Protein AF-A0A954SBP4-F1 (afdb_monomer)

Secondary structure (DSSP, 8-state):
--PPPPHHHHHHHHHHHHHHHHHHHHHHHHHTT-HHHHHHHHHHHHHHHHHHHHHIIIIIHHHHHHHH-HHHHHHHHHHHHHHHHHHHHHHT--GGG--HHHHHHHHHHHHHHHHHHHHGGGGHHHHHTS-HHHHHHHHHHHHHHHHT---HHHHHHTT--

Solvent-accessible surface area (backbone atoms only — not comparable to full-atom values): 8470 Å² total; per-residue (Å²): 130,88,77,71,89,47,71,44,57,54,51,51,54,49,51,34,51,51,49,31,48,44,38,51,51,29,44,52,25,50,77,73,68,35,58,68,59,22,27,53,44,29,50,50,42,38,51,65,46,11,19,56,51,44,32,39,66,71,54,47,36,60,53,43,20,75,76,68,34,59,70,56,32,53,49,53,57,48,37,51,51,45,19,45,51,34,34,53,52,48,54,69,54,55,82,89,74,71,44,72,68,56,52,50,54,38,41,56,28,33,46,44,35,28,53,44,34,60,53,51,60,62,50,50,61,69,57,65,74,50,54,70,73,56,38,53,50,54,37,48,49,39,52,48,30,54,73,64,60,40,37,35,67,62,51,58,61,75,66,76,117

Sequence (161 aa):
MSHGVTDLEKEFAHDHRHLTRGFSEIIRALQVNDWAEAQRLAAWLNQKGGPHIDFEERILYPEVAAARGQDYANNLYREHRVAISALEDLISLDPDARTEELKSSLIERLQVGLDHAVSCGTLLSHLTIHDVPTQEKMLEELRQARSNAEPMDRVITKRSL

Foldseek 3Di:
DPDPQDPLLVVLLVLLVLQLVLLVQLLVCLVVPVLVVNLVSLVVNLQPCQLVLLLCLVPVLVLVCVVPNPVVSVVLLVLLVLQNVLSVCSNPPDPVNDDPVNSVSSNVSSVSSNVSSVCCNVSSVVLVVDDPVVNVVSVVSSVVSVVVGDGNVVSSVVVPD

Nearest PDB structures (foldseek):
  3cax-assembly1_A-2  TM=6.331E-01  e=7.407E-02  Pyrococcus furiosus DSM 3638
  6xz3-assembly1_A-2  TM=5.783E-01  e=2.448E+00  Homo sapiens
  6ixg-assembly2_B  TM=2.429E-01  e=4.834E+00  Homo sapiens

pLDDT: mean 90.4, std 11.88, range [37.59, 98.88]

Structure (mmCIF, N/CA/C/O backbone):
data_AF-A0A954SBP4-F1
#
_entry.id   AF-A0A954SBP4-F1
#
loop_
_atom_site.group_PDB
_atom_site.id
_atom_site.type_symbol
_atom_site.label_atom_id
_atom_site.label_alt_id
_atom_site.label_comp_id
_atom_site.label_asym_id
_atom_site.label_entity_id
_atom_site.label_seq_id
_atom_site.pdbx_PDB_ins_code
_atom_site.Cartn_x
_atom_site.Cartn_y
_atom_site.Cartn_z
_atom_site.occupancy
_atom_site.B_iso_or_equiv
_atom_site.auth_seq_id
_atom_site.auth_comp_id
_atom_site.auth_asym_id
_atom_site.auth_atom_id
_atom_site.pdbx_PDB_model_num
ATOM 1 N N . MET A 1 1 ? -5.661 4.385 33.976 1.00 37.59 1 MET A N 1
ATOM 2 C CA . MET A 1 1 ? -5.231 2.974 33.897 1.00 37.59 1 MET A CA 1
ATOM 3 C C . MET A 1 1 ? -4.502 2.800 32.579 1.00 37.59 1 MET A C 1
ATOM 5 O O . MET A 1 1 ? -5.076 3.150 31.556 1.00 37.59 1 MET A O 1
ATOM 9 N N . SER A 1 2 ? -3.239 2.370 32.610 1.00 39.97 2 SER A N 1
ATOM 10 C CA . SER A 1 2 ? -2.506 2.007 31.391 1.00 39.97 2 SER A CA 1
ATOM 11 C C . SER A 1 2 ? -3.167 0.753 30.829 1.00 39.97 2 SER A C 1
ATOM 13 O O . SER A 1 2 ? -3.106 -0.298 31.465 1.00 39.97 2 SER A O 1
ATOM 15 N N . HIS A 1 3 ? -3.896 0.890 29.726 1.00 52.03 3 HIS A N 1
ATOM 16 C CA . HIS A 1 3 ? -4.400 -0.269 29.002 1.00 52.03 3 HIS A CA 1
ATOM 17 C C . HIS A 1 3 ? -3.181 -0.848 28.281 1.00 52.03 3 HIS A C 1
ATOM 19 O O . HIS A 1 3 ? -2.520 -0.140 27.526 1.00 52.03 3 HIS A O 1
ATOM 25 N N . GLY A 1 4 ? -2.794 -2.080 28.620 1.00 59.62 4 GLY A N 1
ATOM 26 C CA . GLY A 1 4 ? -1.718 -2.766 27.908 1.00 59.62 4 GLY A CA 1
ATOM 27 C C . GLY A 1 4 ? -2.055 -2.891 26.421 1.00 59.62 4 GLY A C 1
ATOM 28 O O . GLY A 1 4 ? -3.230 -2.886 26.067 1.00 59.62 4 GLY A O 1
ATOM 29 N N . VAL A 1 5 ? -1.026 -3.018 25.579 1.00 64.00 5 VAL A N 1
ATOM 30 C CA . VAL A 1 5 ? -1.173 -3.160 24.120 1.00 64.00 5 VAL A CA 1
ATOM 31 C C . VAL A 1 5 ? -2.186 -4.262 23.802 1.00 64.00 5 VAL A C 1
ATOM 33 O O . VAL A 1 5 ? -1.966 -5.428 24.165 1.00 64.00 5 VAL A O 1
ATOM 36 N N . THR A 1 6 ? -3.283 -3.898 23.140 1.00 83.25 6 THR A N 1
ATOM 37 C CA . THR A 1 6 ? -4.353 -4.838 22.791 1.00 83.25 6 THR A CA 1
ATOM 38 C C . THR A 1 6 ? -3.941 -5.732 21.624 1.00 83.25 6 THR A C 1
ATOM 40 O O . THR A 1 6 ? -2.958 -5.475 20.924 1.00 83.25 6 THR A O 1
ATOM 43 N N . ASP A 1 7 ? -4.657 -6.834 21.408 1.00 89.62 7 ASP A N 1
ATOM 44 C CA . ASP A 1 7 ? -4.336 -7.735 20.296 1.00 89.62 7 ASP A CA 1
ATOM 45 C C . ASP A 1 7 ? -4.585 -7.077 18.932 1.00 89.62 7 ASP A C 1
ATOM 47 O O . ASP A 1 7 ? -3.824 -7.328 18.000 1.00 89.62 7 ASP A O 1
ATOM 51 N N . LEU A 1 8 ? -5.555 -6.160 18.836 1.00 90.50 8 LEU A N 1
ATOM 52 C CA . LEU A 1 8 ? -5.759 -5.326 17.649 1.00 90.50 8 LEU A CA 1
ATOM 53 C C . LEU A 1 8 ? -4.512 -4.503 17.322 1.00 90.50 8 LEU A C 1
ATOM 55 O O . LEU A 1 8 ? -4.027 -4.547 16.194 1.00 90.50 8 LEU A O 1
ATOM 59 N N . GLU A 1 9 ? -3.960 -3.797 18.310 1.00 88.50 9 GLU A N 1
ATOM 60 C CA . GLU A 1 9 ? -2.753 -2.987 18.123 1.00 88.50 9 GLU A CA 1
ATOM 61 C C . GLU A 1 9 ? -1.562 -3.839 17.668 1.00 88.50 9 GLU A C 1
ATOM 63 O O . GLU A 1 9 ? -0.808 -3.435 16.781 1.00 88.50 9 GLU A O 1
ATOM 68 N N . LYS A 1 10 ? -1.390 -5.040 18.240 1.00 90.06 10 LYS A N 1
ATOM 69 C CA . LYS A 1 10 ? -0.304 -5.958 17.854 1.00 90.06 10 LYS A CA 1
ATOM 70 C C . LYS A 1 10 ? -0.448 -6.438 16.417 1.00 90.06 10 LYS A C 1
ATOM 72 O O . LYS A 1 10 ? 0.548 -6.446 15.694 1.00 90.06 10 LYS A O 1
ATOM 77 N N . GLU A 1 11 ? -1.651 -6.854 16.034 1.00 92.12 11 GLU A N 1
ATOM 78 C CA . GLU A 1 11 ? -1.964 -7.367 14.698 1.00 92.12 11 GLU A CA 1
ATOM 79 C C . GLU A 1 11 ? -1.821 -6.268 13.644 1.00 92.12 11 GLU A C 1
ATOM 81 O O . GLU A 1 11 ? -1.138 -6.458 12.640 1.00 92.12 11 GLU A O 1
ATOM 86 N N . PHE A 1 12 ? -2.354 -5.081 13.923 1.00 91.81 12 PHE A N 1
ATOM 87 C CA . PHE A 1 12 ? -2.231 -3.926 13.043 1.00 91.81 12 PHE A CA 1
ATOM 88 C C . PHE A 1 12 ? -0.763 -3.503 12.876 1.00 91.81 12 PHE A C 1
ATOM 90 O O . PHE A 1 12 ? -0.258 -3.401 11.759 1.00 91.81 12 PHE A O 1
ATOM 97 N N . ALA A 1 13 ? -0.015 -3.363 13.976 1.00 90.62 13 ALA A N 1
ATOM 98 C CA . ALA A 1 13 ? 1.413 -3.045 13.917 1.00 90.62 13 ALA A CA 1
ATOM 99 C C . ALA A 1 13 ? 2.234 -4.136 13.207 1.00 90.62 13 ALA A C 1
ATOM 101 O O . ALA A 1 13 ? 3.262 -3.849 12.590 1.00 90.62 13 ALA A O 1
ATOM 102 N N . HIS A 1 14 ? 1.823 -5.399 13.320 1.00 92.19 14 HIS A N 1
ATOM 103 C CA . HIS A 1 14 ? 2.442 -6.505 12.601 1.00 92.19 14 HIS A CA 1
ATOM 104 C C . HIS A 1 14 ? 2.216 -6.391 11.092 1.00 92.19 14 HIS A C 1
ATOM 106 O O . HIS A 1 14 ? 3.188 -6.497 10.342 1.00 92.19 14 HIS A O 1
ATOM 112 N N . ASP A 1 15 ? 0.993 -6.098 10.656 1.00 94.00 15 ASP A N 1
ATOM 113 C CA . ASP A 1 15 ? 0.673 -5.901 9.242 1.00 94.00 15 ASP A CA 1
ATOM 114 C C . ASP A 1 15 ? 1.450 -4.709 8.659 1.00 94.00 15 ASP A C 1
ATOM 116 O O . ASP A 1 15 ? 2.108 -4.854 7.627 1.00 94.00 15 ASP A O 1
ATOM 120 N N . HIS A 1 16 ? 1.534 -3.586 9.382 1.00 93.94 16 HIS A N 1
ATOM 121 C CA . HIS A 1 16 ? 2.356 -2.434 8.981 1.00 93.94 16 HIS A CA 1
ATOM 122 C C . HIS A 1 16 ? 3.836 -2.777 8.800 1.00 93.94 16 HIS A C 1
ATOM 124 O O . HIS A 1 16 ? 4.475 -2.295 7.860 1.00 93.94 16 HIS A O 1
ATOM 130 N N . ARG A 1 17 ? 4.410 -3.618 9.673 1.00 93.38 17 ARG A N 1
ATOM 131 C CA . ARG A 1 17 ? 5.804 -4.069 9.520 1.00 93.38 17 ARG A CA 1
ATOM 132 C C . ARG A 1 17 ? 5.992 -4.876 8.239 1.00 93.38 17 ARG A C 1
ATOM 134 O O . ARG A 1 17 ? 7.007 -4.693 7.567 1.00 93.38 17 ARG A O 1
ATOM 141 N N . HIS A 1 18 ? 5.035 -5.736 7.891 1.00 94.62 18 HIS A N 1
ATOM 142 C CA . HIS A 1 18 ? 5.078 -6.497 6.638 1.00 94.62 18 HIS A CA 1
ATOM 143 C C . HIS A 1 18 ? 4.928 -5.603 5.415 1.00 94.62 18 HIS A C 1
ATOM 145 O O . HIS A 1 18 ? 5.702 -5.756 4.475 1.00 94.62 18 HIS A O 1
ATOM 151 N N . LEU A 1 19 ? 4.008 -4.637 5.448 1.00 96.19 19 LEU A N 1
ATOM 152 C CA . LEU A 1 19 ? 3.817 -3.670 4.365 1.00 96.19 19 LEU A CA 1
ATOM 153 C C . LEU A 1 19 ? 5.070 -2.817 4.144 1.00 96.19 19 LEU A C 1
ATOM 155 O O . LEU A 1 19 ? 5.606 -2.772 3.039 1.00 96.19 19 LEU A O 1
ATOM 159 N N . THR A 1 20 ? 5.596 -2.225 5.218 1.00 96.62 20 THR A N 1
ATOM 160 C CA . THR A 1 20 ? 6.826 -1.416 5.201 1.00 96.62 20 THR A CA 1
ATOM 161 C C . THR A 1 20 ? 7.993 -2.208 4.619 1.00 96.62 20 THR A C 1
ATOM 163 O O . THR A 1 20 ? 8.710 -1.738 3.732 1.00 96.62 20 THR A O 1
ATOM 166 N N . ARG A 1 21 ? 8.182 -3.442 5.099 1.00 97.56 21 ARG A N 1
ATOM 167 C CA . ARG A 1 21 ? 9.240 -4.322 4.608 1.00 97.56 21 ARG A CA 1
ATOM 168 C C . ARG A 1 21 ? 9.043 -4.663 3.132 1.00 97.56 21 ARG A C 1
ATOM 170 O O . ARG A 1 21 ? 10.001 -4.556 2.374 1.00 97.56 21 ARG A O 1
ATOM 177 N N . GLY A 1 22 ? 7.828 -5.032 2.735 1.00 98.25 22 GLY A N 1
ATOM 178 C CA . GLY A 1 22 ? 7.495 -5.396 1.361 1.00 98.25 22 GLY A CA 1
ATOM 179 C C . GLY A 1 22 ? 7.780 -4.264 0.379 1.00 98.25 22 GLY A C 1
ATOM 180 O O . GLY A 1 22 ? 8.533 -4.467 -0.571 1.00 98.25 22 GLY A O 1
ATOM 181 N N . PHE A 1 23 ? 7.270 -3.054 0.637 1.00 98.62 23 PHE A N 1
ATOM 182 C CA . PHE A 1 23 ? 7.548 -1.894 -0.217 1.00 98.62 23 PHE A CA 1
ATOM 183 C C . PHE A 1 23 ? 9.049 -1.591 -0.298 1.00 98.62 23 PHE A C 1
ATOM 185 O O . PHE A 1 23 ? 9.584 -1.406 -1.391 1.00 98.62 23 PHE A O 1
ATOM 192 N N . SER A 1 24 ? 9.755 -1.612 0.838 1.00 98.62 24 SER A N 1
ATOM 193 C CA . SER A 1 24 ? 11.205 -1.383 0.873 1.00 98.62 24 SER A CA 1
ATOM 194 C C . SER A 1 24 ? 11.992 -2.422 0.063 1.00 98.62 24 SER A C 1
ATOM 196 O O . SER A 1 24 ? 12.948 -2.071 -0.630 1.00 98.62 24 SER A O 1
ATOM 198 N N . GLU A 1 25 ? 11.613 -3.700 0.136 1.00 98.75 25 GLU A N 1
ATOM 199 C CA . GLU A 1 25 ? 12.266 -4.778 -0.611 1.00 98.75 25 GLU A CA 1
ATOM 200 C C . GLU A 1 25 ? 12.012 -4.668 -2.122 1.00 98.75 25 GLU A C 1
ATOM 202 O O . GLU A 1 25 ? 12.961 -4.820 -2.891 1.00 98.75 25 GLU A O 1
ATOM 207 N N . ILE A 1 26 ? 10.792 -4.316 -2.550 1.00 98.81 26 ILE A N 1
ATOM 208 C CA . ILE A 1 26 ? 10.475 -4.085 -3.972 1.00 98.81 26 ILE A CA 1
ATOM 209 C C . ILE A 1 26 ? 11.297 -2.913 -4.519 1.00 98.81 26 ILE A C 1
ATOM 211 O O . ILE A 1 26 ? 11.937 -3.043 -5.563 1.00 98.81 26 ILE A O 1
ATOM 215 N N . ILE A 1 27 ? 11.333 -1.785 -3.800 1.00 98.88 27 ILE A N 1
ATOM 216 C CA . ILE A 1 27 ? 12.120 -0.607 -4.197 1.00 98.88 27 ILE A CA 1
ATOM 217 C C . ILE A 1 27 ? 13.601 -0.975 -4.338 1.00 98.88 27 ILE A C 1
ATOM 219 O O . ILE A 1 27 ? 14.231 -0.623 -5.335 1.00 98.88 27 ILE A O 1
ATOM 223 N N . ARG A 1 28 ? 14.159 -1.728 -3.380 1.00 98.81 28 ARG A N 1
ATOM 224 C CA . ARG A 1 28 ? 15.557 -2.177 -3.434 1.00 98.81 28 ARG A CA 1
ATOM 225 C C . ARG A 1 28 ? 15.826 -3.067 -4.647 1.00 98.81 28 ARG A C 1
ATOM 227 O O . ARG A 1 28 ? 16.854 -2.891 -5.295 1.00 98.81 28 ARG A O 1
ATOM 234 N N . ALA A 1 29 ? 14.924 -4.000 -4.954 1.00 98.75 29 ALA A N 1
ATOM 235 C CA . ALA A 1 29 ? 15.048 -4.873 -6.118 1.00 98.75 29 ALA A CA 1
ATOM 236 C C . ALA A 1 29 ? 15.065 -4.059 -7.423 1.00 98.75 29 ALA A C 1
ATOM 238 O O . ALA A 1 29 ? 15.960 -4.239 -8.250 1.00 98.75 29 ALA A O 1
ATOM 239 N N . LEU A 1 30 ? 14.163 -3.079 -7.561 1.00 98.56 30 LEU A N 1
ATOM 240 C CA . LEU A 1 30 ? 14.162 -2.157 -8.701 1.00 98.56 30 LEU A CA 1
ATOM 241 C C . LEU A 1 30 ? 15.475 -1.366 -8.795 1.00 98.56 30 LEU A C 1
ATOM 243 O O . LEU A 1 30 ? 16.065 -1.297 -9.869 1.00 98.56 30 LEU A O 1
ATOM 247 N N . GLN A 1 31 ? 15.988 -0.830 -7.685 1.00 98.38 31 GLN A N 1
ATOM 248 C CA . GLN A 1 31 ? 17.241 -0.057 -7.665 1.00 98.38 31 GLN A CA 1
ATOM 249 C C . GLN A 1 31 ? 18.458 -0.838 -8.186 1.00 98.38 31 GLN A C 1
ATOM 251 O O . GLN A 1 31 ? 19.359 -0.235 -8.766 1.00 98.38 31 GLN A O 1
ATOM 256 N N . VAL A 1 32 ? 18.483 -2.164 -8.018 1.00 98.25 32 VAL A N 1
ATOM 257 C CA . VAL A 1 32 ? 19.554 -3.038 -8.535 1.00 98.25 32 VAL A CA 1
ATOM 258 C C . VAL A 1 32 ? 19.190 -3.735 -9.852 1.00 98.25 32 VAL A C 1
ATOM 260 O O . VAL A 1 32 ? 19.913 -4.623 -10.295 1.00 98.25 32 VAL A O 1
ATOM 263 N N . ASN A 1 33 ? 18.104 -3.307 -10.506 1.00 97.81 33 ASN A N 1
ATOM 264 C CA . ASN A 1 33 ? 17.558 -3.865 -11.749 1.00 97.81 33 ASN A CA 1
ATOM 265 C C . ASN A 1 33 ? 17.137 -5.344 -11.660 1.00 97.81 33 ASN A C 1
ATOM 267 O O . ASN A 1 33 ? 17.066 -6.033 -12.682 1.00 97.81 33 ASN A O 1
ATOM 271 N N . ASP A 1 34 ? 16.813 -5.833 -10.463 1.00 98.38 34 ASP A N 1
ATOM 272 C CA . ASP A 1 34 ? 16.243 -7.166 -10.267 1.00 98.38 34 ASP A CA 1
ATOM 273 C C . ASP A 1 34 ? 14.720 -7.132 -10.455 1.00 98.38 34 ASP A C 1
ATOM 275 O O . ASP A 1 34 ? 13.921 -7.168 -9.517 1.00 98.38 34 ASP A O 1
ATOM 279 N N . TRP A 1 35 ? 14.312 -7.014 -11.717 1.00 98.06 35 TRP A N 1
ATOM 280 C CA . TRP A 1 35 ? 12.906 -6.930 -12.108 1.00 98.06 35 TRP A CA 1
ATOM 281 C C . TRP A 1 35 ? 12.110 -8.190 -11.771 1.00 98.06 35 TRP A C 1
ATOM 283 O O . TRP A 1 35 ? 10.928 -8.095 -11.451 1.00 98.06 35 TRP A O 1
ATOM 293 N N . ALA A 1 36 ? 12.741 -9.364 -11.843 1.00 97.75 36 ALA A N 1
ATOM 294 C CA . ALA A 1 36 ? 12.077 -10.627 -11.544 1.00 97.75 36 ALA A CA 1
ATOM 295 C C . ALA A 1 36 ? 11.724 -10.712 -10.055 1.00 97.75 36 ALA A C 1
ATOM 297 O O . ALA A 1 36 ? 10.591 -11.051 -9.704 1.00 97.75 36 ALA A O 1
ATOM 298 N N . GLU A 1 37 ? 12.662 -10.341 -9.181 1.00 98.38 37 GLU A N 1
ATOM 299 C CA . GLU A 1 37 ? 12.401 -10.296 -7.747 1.00 98.38 37 GLU A CA 1
ATOM 300 C C . GLU A 1 37 ? 11.395 -9.199 -7.391 1.00 98.38 37 GLU A C 1
ATOM 302 O O . GLU A 1 37 ? 10.473 -9.447 -6.615 1.00 98.38 37 GLU A O 1
ATOM 307 N N . ALA A 1 38 ? 11.498 -8.018 -8.011 1.00 98.69 38 ALA A N 1
ATOM 308 C CA . ALA A 1 38 ? 10.539 -6.936 -7.809 1.00 98.69 38 ALA A CA 1
ATOM 309 C C . ALA A 1 38 ? 9.100 -7.376 -8.148 1.00 98.69 38 ALA A C 1
ATOM 311 O O . ALA A 1 38 ? 8.189 -7.150 -7.353 1.00 98.69 38 ALA A O 1
ATOM 312 N N . GLN A 1 39 ? 8.898 -8.070 -9.274 1.00 98.50 39 GLN A N 1
ATOM 313 C CA . GLN A 1 39 ? 7.597 -8.627 -9.670 1.00 98.50 39 GLN A CA 1
ATOM 314 C C . GLN A 1 39 ? 7.084 -9.678 -8.684 1.00 98.50 39 GLN A C 1
ATOM 316 O O . GLN A 1 39 ? 5.923 -9.638 -8.271 1.00 98.50 39 GLN A O 1
ATOM 321 N N . ARG A 1 40 ? 7.953 -10.606 -8.268 1.00 98.44 40 ARG A N 1
ATOM 322 C CA . ARG A 1 40 ? 7.600 -11.658 -7.308 1.00 98.44 40 ARG A CA 1
ATOM 323 C C . ARG A 1 40 ? 7.184 -11.067 -5.958 1.00 98.44 40 ARG A C 1
ATOM 325 O O . ARG A 1 40 ? 6.184 -11.498 -5.380 1.00 98.44 40 ARG A O 1
ATOM 332 N N . LEU A 1 41 ? 7.943 -10.093 -5.459 1.00 98.69 41 LEU A N 1
ATOM 333 C CA . LEU A 1 41 ? 7.652 -9.387 -4.213 1.00 98.69 41 LEU A CA 1
ATOM 334 C C . LEU A 1 41 ? 6.370 -8.558 -4.323 1.00 98.69 41 LEU A C 1
ATOM 336 O O . LEU A 1 41 ? 5.565 -8.587 -3.395 1.00 98.69 41 LEU A O 1
ATOM 340 N N . ALA A 1 42 ? 6.137 -7.884 -5.453 1.00 98.62 42 ALA A N 1
ATOM 341 C CA . ALA A 1 42 ? 4.913 -7.125 -5.690 1.00 98.62 42 ALA A CA 1
ATOM 342 C C . ALA A 1 42 ? 3.669 -8.020 -5.687 1.00 98.62 42 ALA A C 1
ATOM 344 O O . ALA A 1 42 ? 2.705 -7.719 -4.986 1.00 98.62 42 ALA A O 1
ATOM 345 N N . ALA A 1 43 ? 3.711 -9.163 -6.382 1.00 98.12 43 ALA A N 1
ATOM 346 C CA . ALA A 1 43 ? 2.621 -10.139 -6.378 1.00 98.12 43 ALA A CA 1
ATOM 347 C C . ALA A 1 43 ? 2.342 -10.681 -4.968 1.00 98.12 43 ALA A C 1
ATOM 349 O O . ALA A 1 43 ? 1.189 -10.771 -4.542 1.00 98.12 43 ALA A O 1
ATOM 350 N N . TRP A 1 44 ? 3.401 -11.004 -4.219 1.00 97.81 44 TRP A N 1
ATOM 351 C CA . TRP A 1 44 ? 3.274 -11.460 -2.837 1.00 97.81 44 TRP A CA 1
ATOM 352 C C . TRP A 1 44 ? 2.658 -10.386 -1.935 1.00 97.81 44 TRP A C 1
ATOM 354 O O . TRP A 1 44 ? 1.728 -10.683 -1.185 1.00 97.81 44 TRP A O 1
ATOM 364 N N . LEU A 1 45 ? 3.141 -9.143 -2.025 1.00 98.19 45 LEU A N 1
ATOM 365 C CA . LEU A 1 45 ? 2.665 -8.034 -1.203 1.00 98.19 45 LEU A CA 1
ATOM 366 C C . LEU A 1 45 ? 1.199 -7.720 -1.503 1.00 98.19 45 LEU A C 1
ATOM 368 O O . LEU A 1 45 ? 0.396 -7.652 -0.572 1.00 98.19 45 LEU A O 1
ATOM 372 N N . ASN A 1 46 ? 0.845 -7.629 -2.788 1.00 97.94 46 ASN A N 1
ATOM 373 C CA . ASN A 1 46 ? -0.522 -7.408 -3.245 1.00 97.94 46 ASN A CA 1
ATOM 374 C C . ASN A 1 46 ? -1.483 -8.466 -2.681 1.00 97.94 46 ASN A C 1
ATOM 376 O O . ASN A 1 46 ? -2.570 -8.147 -2.206 1.00 97.94 46 ASN A O 1
ATOM 380 N N . GLN A 1 47 ? -1.068 -9.734 -2.649 1.00 95.62 47 GLN A N 1
ATOM 381 C CA . GLN A 1 47 ? -1.905 -10.792 -2.092 1.00 95.62 47 GLN A CA 1
ATOM 382 C C . GLN A 1 47 ? -1.984 -10.766 -0.560 1.00 95.62 47 GLN A C 1
ATOM 384 O O . GLN A 1 47 ? -3.016 -11.121 0.007 1.00 95.62 47 GLN A O 1
ATOM 389 N N . LYS A 1 48 ? -0.900 -10.401 0.132 1.00 95.12 48 LYS A N 1
ATOM 390 C CA . LYS A 1 48 ? -0.834 -10.491 1.598 1.00 95.12 48 LYS A CA 1
ATOM 391 C C . LYS A 1 48 ? -1.409 -9.292 2.326 1.00 95.12 48 LYS A C 1
ATOM 393 O O . LYS A 1 48 ? -1.952 -9.486 3.409 1.00 95.12 48 LYS A O 1
ATOM 398 N N . GLY A 1 49 ? -1.305 -8.092 1.770 1.00 95.75 49 GLY A N 1
ATOM 399 C CA . GLY A 1 49 ? -1.796 -6.903 2.460 1.00 95.75 49 GLY A CA 1
ATOM 400 C C . GLY A 1 49 ? -3.245 -6.536 2.151 1.00 95.75 49 GLY A C 1
ATOM 401 O O . GLY A 1 49 ? -3.780 -5.665 2.820 1.00 95.75 49 GLY A O 1
ATOM 402 N N . GLY A 1 50 ? -3.919 -7.205 1.214 1.00 95.62 50 GLY A N 1
ATOM 403 C CA . GLY A 1 50 ? -5.316 -6.891 0.900 1.00 95.62 50 GLY A CA 1
ATOM 404 C C . GLY A 1 50 ? -6.288 -6.948 2.094 1.00 95.62 50 GLY A C 1
ATOM 405 O O . GLY A 1 50 ? -7.063 -6.007 2.246 1.00 95.62 50 GLY A O 1
ATOM 406 N N . PRO A 1 51 ? -6.209 -7.928 3.020 1.00 95.31 51 PRO A N 1
ATOM 407 C CA . PRO A 1 51 ? -7.000 -7.900 4.254 1.00 95.31 51 PRO A CA 1
ATOM 408 C C . PRO A 1 51 ? -6.794 -6.653 5.120 1.00 95.31 51 PRO A C 1
ATOM 410 O O . PRO A 1 51 ? -7.742 -6.167 5.731 1.00 95.31 51 PRO A O 1
ATOM 413 N N . HIS A 1 52 ? -5.562 -6.142 5.176 1.00 95.06 52 HIS A N 1
ATOM 414 C CA . HIS A 1 52 ? -5.241 -4.928 5.919 1.00 95.06 52 HIS A CA 1
ATOM 415 C C . HIS A 1 52 ? -5.858 -3.701 5.240 1.00 95.06 52 HIS A C 1
ATOM 417 O O . HIS A 1 52 ? -6.536 -2.922 5.901 1.00 95.06 52 HIS A O 1
ATOM 423 N N . ILE A 1 53 ? -5.708 -3.594 3.915 1.00 95.44 53 ILE A N 1
ATOM 424 C CA . ILE A 1 53 ? -6.314 -2.518 3.122 1.00 95.44 53 ILE A CA 1
ATOM 425 C C . ILE A 1 53 ? -7.844 -2.528 3.256 1.00 95.44 53 ILE A C 1
ATOM 427 O O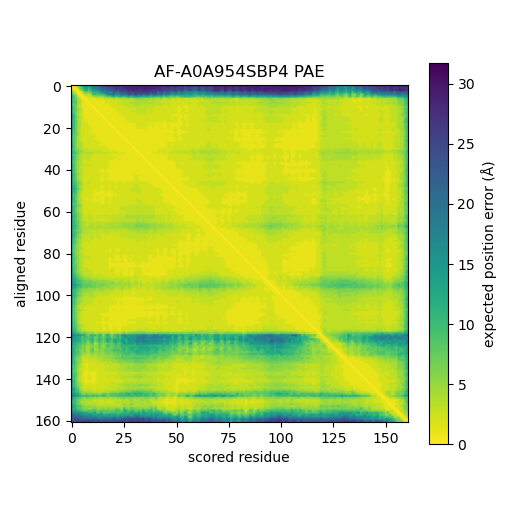 . ILE A 1 53 ? -8.432 -1.470 3.461 1.00 95.44 53 ILE A O 1
ATOM 431 N N . ASP A 1 54 ? -8.507 -3.694 3.207 1.00 95.38 54 ASP A N 1
ATOM 432 C CA . ASP A 1 54 ? -9.969 -3.751 3.386 1.00 95.38 54 ASP A CA 1
ATOM 433 C C . ASP A 1 54 ? -10.383 -3.295 4.783 1.00 95.38 54 ASP A C 1
ATOM 435 O O . ASP A 1 54 ? -11.326 -2.517 4.916 1.00 95.38 54 ASP A O 1
ATOM 439 N N . PHE A 1 55 ? -9.675 -3.746 5.821 1.00 94.50 55 PHE A N 1
ATOM 440 C CA . PHE A 1 55 ? -9.944 -3.306 7.184 1.00 94.50 55 PHE A CA 1
ATOM 441 C C . PHE A 1 55 ? -9.811 -1.786 7.315 1.00 94.50 55 PHE A C 1
ATOM 443 O O . PHE A 1 55 ? -10.730 -1.129 7.812 1.00 94.50 55 PHE A O 1
ATOM 450 N N . GLU A 1 56 ? -8.704 -1.218 6.838 1.00 93.75 56 GLU A N 1
ATOM 451 C CA . GLU A 1 56 ? -8.475 0.218 6.919 1.00 93.75 56 GLU A CA 1
ATOM 452 C C . GLU A 1 56 ? -9.548 1.003 6.166 1.00 93.75 56 GLU A C 1
ATOM 454 O O . GLU A 1 56 ? -10.203 1.872 6.734 1.00 93.75 56 GLU A O 1
ATOM 459 N N . GLU A 1 57 ? -9.803 0.657 4.908 1.00 94.12 57 GLU A N 1
ATOM 460 C CA . GLU A 1 57 ? -10.733 1.400 4.064 1.00 94.12 57 GLU A CA 1
ATOM 461 C C . GLU A 1 57 ? -12.200 1.258 4.485 1.00 94.12 57 GLU A C 1
ATOM 463 O O . GLU A 1 57 ? -12.995 2.176 4.253 1.00 94.12 57 GLU A O 1
ATOM 468 N N . ARG A 1 58 ? -12.579 0.116 5.076 1.00 93.31 58 ARG A N 1
ATOM 469 C CA . ARG A 1 58 ? -13.959 -0.185 5.488 1.00 93.31 58 ARG A CA 1
ATOM 470 C C . ARG A 1 58 ? -14.290 0.306 6.884 1.00 93.31 58 ARG A C 1
ATOM 472 O O . ARG A 1 58 ? -15.435 0.686 7.110 1.00 93.31 58 ARG A O 1
ATOM 479 N N . ILE A 1 59 ? -13.333 0.215 7.800 1.00 91.69 59 ILE A N 1
ATOM 480 C CA . ILE A 1 59 ? -13.564 0.412 9.230 1.00 91.69 59 ILE A CA 1
ATOM 481 C C . ILE A 1 59 ? -12.797 1.635 9.722 1.00 91.69 59 ILE A C 1
ATOM 483 O O . ILE A 1 59 ? -13.413 2.579 10.208 1.00 91.69 59 ILE A O 1
ATOM 487 N N . LEU A 1 60 ? -11.475 1.661 9.537 1.00 91.12 60 LEU A N 1
ATOM 488 C CA . LEU A 1 60 ? -10.630 2.684 10.155 1.00 91.12 60 LEU A CA 1
ATOM 489 C C . LEU A 1 60 ? -10.790 4.067 9.512 1.00 91.12 60 LEU A C 1
ATOM 491 O O . LEU A 1 60 ? -10.933 5.069 10.205 1.00 91.12 60 LEU A O 1
ATOM 495 N N . TYR A 1 61 ? -10.761 4.160 8.186 1.00 92.12 61 TYR A N 1
ATOM 496 C CA . TYR A 1 61 ? -10.785 5.440 7.479 1.00 92.12 61 TYR A CA 1
ATOM 497 C C . TYR A 1 61 ? -12.101 6.207 7.650 1.00 92.12 61 TYR A C 1
ATOM 499 O O . TYR A 1 61 ? -12.031 7.429 7.793 1.00 92.12 61 TYR A O 1
ATOM 507 N N . PRO A 1 62 ? -13.282 5.562 7.723 1.00 91.44 62 PRO A N 1
ATOM 508 C CA . PRO A 1 62 ? -14.508 6.234 8.153 1.00 91.44 62 PRO A CA 1
ATOM 509 C C . PRO A 1 62 ? -14.410 6.872 9.547 1.00 91.44 62 PRO A C 1
ATOM 511 O O . PRO A 1 62 ? -14.861 8.002 9.741 1.00 91.44 62 PRO A O 1
ATOM 514 N N . GLU A 1 63 ? -13.782 6.200 10.513 1.00 89.38 63 GLU A N 1
ATOM 515 C CA . GLU A 1 63 ? -13.570 6.757 11.857 1.00 89.38 63 GLU A CA 1
ATOM 516 C C . GLU A 1 63 ? -12.556 7.907 11.834 1.00 89.38 63 GLU A C 1
ATOM 518 O O . GLU A 1 63 ? -12.777 8.963 12.433 1.00 89.38 63 GLU A O 1
ATOM 523 N N . VAL A 1 64 ? -11.483 7.760 11.054 1.00 89.19 64 VAL A N 1
ATOM 524 C CA . VAL A 1 64 ? -10.508 8.828 10.818 1.00 89.19 64 VAL A CA 1
ATOM 525 C C . VAL A 1 64 ? -11.169 10.035 10.146 1.00 89.19 64 VAL A C 1
ATOM 527 O O . VAL A 1 64 ? -10.866 11.166 10.521 1.00 89.19 64 VAL A O 1
ATOM 530 N N . ALA A 1 65 ? -12.095 9.834 9.205 1.00 91.44 65 ALA A N 1
ATOM 531 C CA . ALA A 1 65 ? -12.850 10.913 8.574 1.00 91.44 65 ALA A CA 1
ATOM 532 C C . ALA A 1 65 ? -13.716 11.662 9.595 1.00 91.44 65 ALA A C 1
ATOM 534 O O . ALA A 1 65 ? -13.745 12.894 9.590 1.00 91.44 65 ALA A O 1
ATOM 535 N N . ALA A 1 66 ? -14.364 10.938 10.513 1.00 90.06 66 ALA A N 1
ATOM 536 C CA . ALA A 1 66 ? -15.138 11.541 11.595 1.00 90.06 66 ALA A CA 1
ATOM 537 C C . ALA A 1 66 ? -14.259 12.348 12.571 1.00 90.06 66 ALA A C 1
ATOM 539 O O . ALA A 1 66 ? -14.692 13.387 13.069 1.00 90.06 66 ALA A O 1
ATOM 540 N N . ALA A 1 67 ? -13.022 11.906 12.820 1.00 88.62 67 ALA A N 1
ATOM 541 C CA . ALA A 1 67 ? -12.110 12.543 13.773 1.00 88.62 67 ALA A CA 1
ATOM 542 C C . ALA A 1 67 ? -11.246 13.676 13.180 1.00 88.62 67 ALA A C 1
ATOM 544 O O . ALA A 1 67 ? -10.943 14.648 13.872 1.00 88.62 67 ALA A O 1
ATOM 545 N N . ARG A 1 68 ? -10.800 13.548 11.924 1.00 88.50 68 ARG A N 1
ATOM 546 C CA . ARG A 1 68 ? -9.822 14.441 11.261 1.00 88.50 68 ARG A CA 1
ATOM 547 C C . ARG A 1 68 ? -10.343 15.108 9.986 1.00 88.50 68 ARG A C 1
ATOM 549 O O . ARG A 1 68 ? -9.636 15.930 9.407 1.00 88.50 68 ARG A O 1
ATOM 556 N N . GLY A 1 69 ? -11.567 14.795 9.575 1.00 92.06 69 GLY A N 1
ATOM 557 C CA . GLY A 1 69 ? -12.209 15.343 8.387 1.00 92.06 69 GLY A CA 1
ATOM 558 C C . GLY A 1 69 ? -12.033 14.478 7.138 1.00 92.06 69 GLY A C 1
ATOM 559 O O . GLY A 1 69 ? -11.071 13.720 6.990 1.00 92.06 69 GLY A O 1
ATOM 560 N N . GLN A 1 70 ? -12.980 14.628 6.210 1.00 93.06 70 GLN A N 1
ATOM 561 C CA . GLN A 1 70 ? -13.060 13.824 4.990 1.00 93.06 70 GLN A CA 1
ATOM 562 C C . GLN A 1 70 ? -11.841 14.000 4.075 1.00 93.06 70 GLN A C 1
ATOM 564 O O . GLN A 1 70 ? -11.392 13.028 3.477 1.00 93.06 70 GLN A O 1
ATOM 569 N N . ASP A 1 71 ? -11.271 15.204 3.987 1.00 93.88 71 ASP A N 1
ATOM 570 C CA . ASP A 1 71 ? -10.106 15.465 3.131 1.00 93.88 71 ASP A CA 1
ATOM 571 C C . ASP A 1 71 ? -8.872 14.677 3.579 1.00 93.88 71 ASP A C 1
ATOM 573 O O . ASP A 1 71 ? -8.123 14.162 2.747 1.00 93.88 71 ASP A O 1
ATOM 577 N N . TYR A 1 72 ? -8.692 14.523 4.895 1.00 91.19 72 TYR A N 1
ATOM 578 C CA . TYR A 1 72 ? -7.607 13.719 5.443 1.00 91.19 72 TYR A CA 1
ATOM 579 C C . TYR A 1 72 ? -7.790 12.240 5.086 1.00 91.19 72 TYR A C 1
ATOM 581 O O . TYR A 1 72 ? -6.865 11.619 4.570 1.00 91.19 72 TYR A O 1
ATOM 589 N N . ALA A 1 73 ? -8.996 11.692 5.270 1.00 92.06 73 ALA A N 1
ATOM 590 C CA . ALA A 1 73 ? -9.294 10.314 4.879 1.00 92.06 73 ALA A CA 1
ATOM 591 C C . ALA A 1 73 ? -9.153 10.099 3.359 1.00 92.06 73 ALA A C 1
ATOM 593 O O . ALA A 1 73 ? -8.538 9.129 2.927 1.00 92.06 73 ALA A O 1
ATOM 594 N N . ASN A 1 74 ? -9.636 11.036 2.535 1.00 93.50 74 ASN A N 1
ATOM 595 C CA . ASN A 1 74 ? -9.494 10.997 1.074 1.00 93.50 74 ASN A CA 1
ATOM 596 C C . ASN A 1 74 ? -8.029 10.933 0.629 1.00 93.50 74 ASN A C 1
ATOM 598 O O . ASN A 1 74 ? -7.716 10.279 -0.370 1.00 93.50 74 ASN A O 1
ATOM 602 N N . ASN A 1 75 ? -7.132 11.596 1.363 1.00 93.81 75 ASN A N 1
ATOM 603 C CA . ASN A 1 75 ? -5.705 11.512 1.105 1.00 93.81 75 ASN A CA 1
ATOM 604 C C . ASN A 1 75 ? -5.157 10.098 1.360 1.00 93.81 75 ASN A C 1
ATOM 606 O O . ASN A 1 75 ? -4.420 9.595 0.517 1.00 93.81 75 ASN A O 1
ATOM 610 N N . LEU A 1 76 ? -5.582 9.434 2.439 1.00 93.88 76 LEU A N 1
ATOM 611 C CA . LEU A 1 76 ? -5.191 8.049 2.737 1.00 93.88 76 LEU A CA 1
ATOM 612 C C . LEU A 1 76 ? -5.658 7.084 1.633 1.00 93.88 76 LEU A C 1
ATOM 614 O O . LEU A 1 76 ? -4.854 6.346 1.068 1.00 93.88 76 LEU A O 1
ATOM 618 N N . TYR A 1 77 ? -6.925 7.183 1.211 1.00 94.62 77 TYR A N 1
ATOM 619 C CA . TYR A 1 77 ? -7.440 6.407 0.070 1.00 94.62 77 TYR A CA 1
ATOM 620 C C . TYR A 1 77 ? -6.645 6.661 -1.223 1.00 94.62 77 TYR A C 1
ATOM 622 O O . TYR A 1 77 ? -6.442 5.767 -2.045 1.00 94.62 77 TYR A O 1
ATOM 630 N N . ARG A 1 78 ? -6.211 7.904 -1.461 1.00 95.50 78 ARG A N 1
ATOM 631 C CA . ARG A 1 78 ? -5.390 8.244 -2.631 1.00 95.50 78 ARG A CA 1
ATOM 632 C C . ARG A 1 78 ? -4.006 7.599 -2.546 1.00 95.50 78 ARG A C 1
ATOM 634 O O . ARG A 1 78 ? -3.536 7.096 -3.561 1.00 95.50 78 ARG A O 1
ATOM 641 N N . GLU A 1 79 ? -3.373 7.610 -1.379 1.00 95.94 79 GLU A N 1
ATOM 642 C CA . GLU A 1 79 ? -2.064 6.988 -1.156 1.00 95.94 79 GLU A CA 1
ATOM 643 C C . GLU A 1 79 ? -2.111 5.476 -1.405 1.00 95.94 79 GLU A C 1
ATOM 645 O O . GLU A 1 79 ? -1.274 4.968 -2.155 1.00 95.94 79 GLU A O 1
ATOM 650 N N . HIS A 1 80 ? -3.147 4.789 -0.909 1.00 96.38 80 HIS A N 1
ATOM 651 C CA . HIS A 1 80 ? -3.417 3.386 -1.238 1.00 96.38 80 HIS A CA 1
ATOM 652 C C . HIS A 1 80 ? -3.492 3.145 -2.741 1.00 96.38 80 HIS A C 1
ATOM 654 O O . HIS A 1 80 ? -2.751 2.319 -3.274 1.00 96.38 80 HIS A O 1
ATOM 660 N N . ARG A 1 81 ? -4.336 3.901 -3.452 1.00 96.44 81 ARG A N 1
ATOM 661 C CA . ARG A 1 81 ? -4.489 3.751 -4.908 1.00 96.44 81 ARG A CA 1
ATOM 662 C C . ARG A 1 81 ? -3.176 3.955 -5.659 1.00 96.44 81 ARG A C 1
ATOM 664 O O . ARG A 1 81 ? -2.873 3.196 -6.575 1.00 9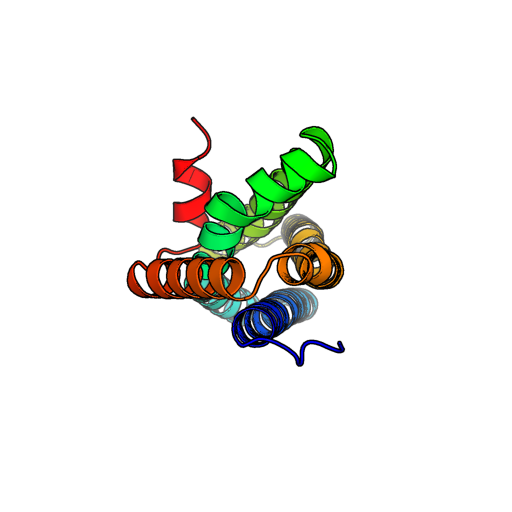6.44 81 ARG A O 1
ATOM 671 N N . VAL A 1 82 ? -2.384 4.956 -5.272 1.00 97.75 82 VAL A N 1
ATOM 672 C CA . VAL A 1 82 ? -1.083 5.221 -5.902 1.00 97.75 82 VAL A CA 1
ATOM 673 C C . VAL A 1 82 ? -0.146 4.029 -5.715 1.00 97.75 82 VAL A C 1
ATOM 675 O O . VAL A 1 82 ? 0.400 3.534 -6.701 1.00 97.75 82 VAL A O 1
ATOM 678 N N . ALA A 1 83 ? -0.004 3.535 -4.485 1.00 97.56 83 ALA A N 1
ATOM 679 C CA . ALA A 1 83 ? 0.886 2.422 -4.179 1.00 97.56 83 ALA A CA 1
ATOM 680 C C . ALA A 1 83 ? 0.440 1.114 -4.851 1.00 97.56 83 ALA A C 1
ATOM 682 O O . ALA A 1 83 ? 1.256 0.420 -5.454 1.00 97.56 83 ALA A O 1
ATOM 683 N N . ILE A 1 84 ? -0.856 0.800 -4.790 1.00 97.94 84 ILE A N 1
ATOM 684 C CA . ILE A 1 84 ? -1.419 -0.435 -5.348 1.00 97.94 84 ILE A CA 1
ATOM 685 C C . ILE A 1 84 ? -1.331 -0.430 -6.876 1.00 97.94 84 ILE A C 1
ATOM 687 O O . ILE A 1 84 ? -0.897 -1.430 -7.440 1.00 97.94 84 ILE A O 1
ATOM 691 N N . SER A 1 85 ? -1.592 0.703 -7.542 1.00 97.62 85 SER A N 1
ATOM 692 C CA . SER A 1 85 ? -1.422 0.795 -9.002 1.00 97.62 85 SER A CA 1
ATOM 693 C C . SER A 1 85 ? 0.016 0.514 -9.449 1.00 97.62 85 SER A C 1
ATOM 695 O O . SER A 1 85 ? 0.242 -0.077 -10.499 1.00 97.62 85 SER A O 1
ATOM 697 N N . ALA A 1 86 ? 1.013 0.887 -8.640 1.00 98.38 86 ALA A N 1
ATOM 698 C CA . ALA A 1 86 ? 2.406 0.567 -8.936 1.00 98.38 86 ALA A CA 1
ATOM 699 C C . ALA A 1 86 ? 2.705 -0.930 -8.779 1.00 98.38 86 ALA A C 1
ATOM 701 O O . ALA A 1 86 ? 3.510 -1.471 -9.536 1.00 98.38 86 ALA A O 1
ATOM 702 N N . LEU A 1 87 ? 2.054 -1.609 -7.827 1.00 98.44 87 LEU A N 1
ATOM 703 C CA . LEU A 1 87 ? 2.140 -3.065 -7.711 1.00 98.44 87 LEU A CA 1
ATOM 704 C C . LEU A 1 87 ? 1.505 -3.742 -8.929 1.00 98.44 87 LEU A C 1
ATOM 706 O O . LEU A 1 87 ? 2.127 -4.630 -9.501 1.00 98.44 87 LEU A O 1
ATOM 710 N N . GLU A 1 88 ? 0.314 -3.312 -9.348 1.00 97.56 88 GLU A N 1
ATOM 711 C CA . GLU A 1 88 ? -0.389 -3.855 -10.520 1.00 97.56 88 GLU A CA 1
ATOM 712 C C . GLU A 1 88 ? 0.416 -3.691 -11.811 1.00 97.56 88 GLU A C 1
ATOM 714 O O . GLU A 1 88 ? 0.608 -4.665 -12.549 1.00 97.56 88 GLU A O 1
ATOM 719 N N . ASP A 1 89 ? 0.927 -2.479 -12.048 1.00 97.56 89 ASP A N 1
ATOM 720 C CA . ASP A 1 89 ? 1.773 -2.170 -13.198 1.00 97.56 89 ASP A CA 1
ATOM 721 C C . ASP A 1 89 ? 3.014 -3.056 -13.203 1.00 97.56 89 ASP A C 1
ATOM 723 O O . ASP A 1 89 ? 3.360 -3.633 -14.230 1.00 97.56 89 ASP A O 1
ATOM 727 N N . LEU A 1 90 ? 3.672 -3.204 -12.049 1.00 97.75 90 LEU A N 1
ATOM 728 C CA . LEU A 1 90 ? 4.867 -4.029 -11.927 1.00 97.75 90 LEU A CA 1
ATOM 729 C C . LEU A 1 90 ? 4.556 -5.511 -12.172 1.00 97.75 90 LEU A C 1
ATOM 731 O O . LEU A 1 90 ? 5.271 -6.148 -12.943 1.00 97.75 90 LEU A O 1
ATOM 735 N N . ILE A 1 91 ? 3.490 -6.051 -11.570 1.00 97.75 91 ILE A N 1
ATOM 736 C CA . ILE A 1 91 ? 3.051 -7.450 -11.732 1.00 97.75 91 ILE A CA 1
ATOM 737 C C . ILE A 1 91 ? 2.753 -7.771 -13.201 1.00 97.75 91 ILE A C 1
ATOM 739 O O . ILE A 1 91 ? 3.085 -8.859 -13.670 1.00 97.75 91 ILE A O 1
ATOM 743 N N . SER A 1 92 ? 2.146 -6.828 -13.919 1.00 96.25 92 SER A N 1
ATOM 744 C CA . SER A 1 92 ? 1.723 -7.006 -15.312 1.00 96.25 92 SER A CA 1
ATOM 745 C C . SER A 1 92 ? 2.788 -6.578 -16.329 1.00 96.25 92 SER A C 1
ATOM 747 O O . SER A 1 92 ? 2.535 -6.624 -17.533 1.00 96.25 92 SER A O 1
ATOM 749 N N . LEU A 1 93 ? 3.966 -6.141 -15.868 1.00 96.06 93 LEU A N 1
ATOM 750 C CA . LEU A 1 93 ? 4.984 -5.533 -16.718 1.00 96.06 93 LEU A CA 1
ATOM 751 C C . LEU A 1 93 ? 5.646 -6.552 -17.652 1.00 96.06 93 LEU A C 1
ATOM 753 O O . LEU A 1 93 ? 6.351 -7.466 -17.207 1.00 96.06 93 LEU A O 1
ATOM 757 N N . ASP A 1 94 ? 5.499 -6.313 -18.952 1.00 95.38 94 ASP A N 1
ATOM 758 C CA . ASP A 1 94 ? 6.243 -7.009 -19.996 1.00 95.38 94 ASP A CA 1
ATOM 759 C C . ASP A 1 94 ? 7.754 -6.698 -19.885 1.00 95.38 94 ASP A C 1
ATOM 761 O O . ASP A 1 94 ? 8.129 -5.527 -19.734 1.00 95.38 94 ASP A O 1
ATOM 765 N N . PRO A 1 95 ? 8.645 -7.708 -19.949 1.00 92.94 95 PRO A N 1
ATOM 766 C CA . PRO A 1 95 ? 10.086 -7.494 -19.994 1.00 92.94 95 PRO A CA 1
ATOM 767 C C . PRO A 1 95 ? 10.569 -6.466 -21.024 1.00 92.94 95 PRO A C 1
ATOM 769 O O . PRO A 1 95 ? 11.503 -5.723 -20.716 1.00 92.94 95 PRO A O 1
ATOM 772 N N . ASP A 1 96 ? 9.930 -6.385 -22.191 1.00 94.31 96 ASP A N 1
ATOM 773 C CA . ASP A 1 96 ? 10.331 -5.483 -23.277 1.00 94.31 96 ASP A CA 1
ATOM 774 C C . ASP A 1 96 ? 9.897 -4.025 -23.034 1.00 94.31 96 ASP A C 1
ATOM 776 O O . ASP A 1 96 ? 10.419 -3.101 -23.657 1.00 94.31 96 ASP A O 1
ATOM 780 N N . ALA A 1 97 ? 8.976 -3.791 -22.093 1.00 92.44 97 ALA A N 1
ATOM 781 C CA . ALA A 1 97 ? 8.491 -2.460 -21.718 1.00 92.44 97 ALA A CA 1
ATOM 782 C C . ALA A 1 97 ? 9.316 -1.798 -20.594 1.00 92.44 97 ALA A C 1
ATOM 784 O O . ALA A 1 97 ? 8.985 -0.704 -20.132 1.00 92.44 97 ALA A O 1
ATOM 785 N N . ARG A 1 98 ? 10.387 -2.449 -20.122 1.00 95.75 98 ARG A N 1
ATOM 786 C CA . ARG A 1 98 ? 11.226 -1.954 -19.021 1.00 95.75 98 ARG A CA 1
ATOM 787 C C . ARG A 1 98 ? 12.093 -0.782 -19.479 1.00 95.75 98 ARG A C 1
ATOM 789 O O . ARG A 1 98 ? 13.011 -0.954 -20.276 1.00 95.75 98 ARG A O 1
ATOM 796 N N . THR A 1 99 ? 11.850 0.395 -18.908 1.00 96.75 99 THR A N 1
ATOM 797 C CA . THR A 1 99 ? 12.681 1.591 -19.109 1.00 96.75 99 THR A CA 1
ATOM 798 C C . THR A 1 99 ? 13.097 2.213 -17.779 1.00 96.75 99 THR A C 1
ATOM 800 O O . THR A 1 99 ? 12.515 1.932 -16.727 1.00 96.75 99 THR A O 1
ATOM 803 N N . GLU A 1 100 ? 14.111 3.078 -17.815 1.00 96.19 100 GLU A N 1
ATOM 804 C CA . GLU A 1 100 ? 14.567 3.814 -16.633 1.00 96.19 100 GLU A CA 1
ATOM 805 C C . GLU A 1 100 ? 13.501 4.802 -16.131 1.00 96.19 100 GLU A C 1
ATOM 807 O O . GLU A 1 100 ? 13.329 4.969 -14.922 1.00 96.19 100 GLU A O 1
ATOM 812 N N . GLU A 1 101 ? 12.729 5.406 -17.037 1.00 97.44 101 GLU A N 1
ATOM 813 C CA . GLU A 1 101 ? 11.616 6.300 -16.704 1.00 97.44 101 GLU A CA 1
ATOM 814 C C . GLU A 1 101 ? 10.500 5.540 -15.982 1.00 97.44 101 GLU A C 1
ATOM 816 O O . GLU A 1 101 ? 10.016 5.987 -14.940 1.00 97.44 101 GLU A O 1
ATOM 821 N N . LEU A 1 102 ? 10.133 4.357 -16.489 1.00 97.06 102 LEU A N 1
ATOM 822 C CA . LEU A 1 102 ? 9.149 3.496 -15.840 1.00 97.06 102 LEU A CA 1
ATOM 823 C C . LEU A 1 102 ? 9.638 3.045 -14.463 1.00 97.06 102 LEU A C 1
ATOM 825 O O . LEU A 1 102 ? 8.886 3.114 -13.493 1.00 97.06 102 LEU A O 1
ATOM 829 N N . LYS A 1 103 ? 10.904 2.623 -14.356 1.00 98.31 103 LYS A N 1
ATOM 830 C CA . LYS A 1 103 ? 11.518 2.243 -13.077 1.00 98.31 103 LYS A CA 1
ATOM 831 C C . LYS A 1 103 ? 11.417 3.368 -12.052 1.00 98.31 103 LYS A C 1
ATOM 833 O O . LYS A 1 103 ? 11.016 3.127 -10.916 1.00 98.31 103 LYS A O 1
ATOM 838 N N . SER A 1 104 ? 11.756 4.587 -12.466 1.00 98.31 104 SER A N 1
ATOM 839 C CA . SER A 1 104 ? 11.723 5.774 -11.609 1.00 98.31 104 SER A CA 1
ATOM 840 C C . SER A 1 104 ? 10.293 6.069 -11.149 1.00 98.31 104 SER A C 1
ATOM 842 O O . SER A 1 104 ? 10.050 6.210 -9.954 1.00 98.31 104 SER A O 1
ATOM 844 N N . SER A 1 105 ? 9.328 6.024 -12.073 1.00 98.31 105 SER A N 1
ATOM 845 C CA . SER A 1 105 ? 7.904 6.198 -11.763 1.00 98.31 105 SER A CA 1
ATOM 846 C C . SER A 1 105 ? 7.354 5.127 -10.810 1.00 98.31 105 SER A C 1
ATOM 848 O O . SER A 1 105 ? 6.572 5.436 -9.908 1.00 98.31 105 SER A O 1
ATOM 850 N N . LEU A 1 106 ? 7.748 3.861 -10.981 1.00 98.62 106 LEU A N 1
ATOM 851 C CA . LEU A 1 106 ? 7.360 2.776 -10.075 1.00 98.62 106 LEU A CA 1
ATOM 852 C C . LEU A 1 106 ? 7.934 3.001 -8.675 1.00 98.62 106 LEU A C 1
ATOM 854 O O . LEU A 1 106 ? 7.196 2.901 -7.699 1.00 98.62 106 LEU A O 1
ATOM 858 N N . ILE A 1 107 ? 9.220 3.350 -8.570 1.00 98.75 107 ILE A N 1
ATOM 859 C CA . ILE A 1 107 ? 9.868 3.629 -7.282 1.00 98.75 107 ILE A CA 1
ATOM 860 C C . ILE A 1 107 ? 9.176 4.789 -6.560 1.00 98.75 107 ILE A C 1
ATOM 862 O O . ILE A 1 107 ? 8.877 4.655 -5.378 1.00 98.75 107 ILE A O 1
ATOM 866 N N . GLU A 1 108 ? 8.875 5.892 -7.247 1.00 98.62 108 GLU A N 1
ATOM 867 C CA . GLU A 1 108 ? 8.189 7.045 -6.647 1.00 98.62 108 GLU A CA 1
ATOM 868 C C . GLU A 1 108 ? 6.813 6.672 -6.080 1.00 98.62 108 GLU A C 1
ATOM 870 O O . GLU A 1 108 ? 6.483 7.026 -4.948 1.00 98.62 108 GLU A O 1
ATOM 875 N N . ARG A 1 109 ? 6.011 5.907 -6.827 1.00 98.62 109 ARG A N 1
ATOM 876 C CA . ARG A 1 109 ? 4.685 5.473 -6.362 1.00 98.62 109 ARG A CA 1
ATOM 877 C C . ARG A 1 109 ? 4.755 4.430 -5.246 1.00 98.62 109 ARG A C 1
ATOM 879 O O . ARG A 1 109 ? 3.948 4.475 -4.321 1.00 98.62 109 ARG A O 1
ATOM 886 N N . LEU A 1 110 ? 5.729 3.521 -5.286 1.00 98.69 110 LEU A N 1
ATOM 887 C CA . LEU A 1 110 ? 5.983 2.577 -4.193 1.00 98.69 110 LEU A CA 1
ATOM 888 C C . LEU A 1 110 ? 6.470 3.298 -2.930 1.00 98.69 110 LEU A C 1
ATOM 890 O O . LEU A 1 110 ? 6.126 2.883 -1.824 1.00 98.69 110 LEU A O 1
ATOM 894 N N . GLN A 1 111 ? 7.223 4.392 -3.082 1.00 98.50 111 GLN A N 1
ATOM 895 C CA . GLN A 1 111 ? 7.656 5.224 -1.962 1.00 98.50 111 GLN A CA 1
ATOM 896 C C . GLN A 1 111 ? 6.459 5.861 -1.249 1.00 98.50 111 GLN A C 1
ATOM 898 O O . GLN A 1 111 ? 6.449 5.888 -0.025 1.00 98.50 111 GLN A O 1
ATOM 903 N N . VAL A 1 112 ? 5.409 6.264 -1.978 1.00 98.00 112 VAL A N 1
ATOM 904 C CA . VAL A 1 112 ? 4.146 6.715 -1.361 1.00 98.00 112 VAL A CA 1
ATOM 905 C C . VAL A 1 112 ? 3.554 5.629 -0.457 1.00 98.00 112 VAL A C 1
ATOM 907 O O . VAL A 1 112 ? 3.166 5.924 0.668 1.00 98.00 112 VAL A O 1
ATOM 910 N N . GLY A 1 113 ? 3.531 4.368 -0.903 1.00 96.62 113 GLY A N 1
ATOM 911 C CA . GLY A 1 113 ? 3.062 3.240 -0.087 1.00 96.62 113 GLY A CA 1
ATOM 912 C C . GLY A 1 113 ? 3.940 2.964 1.134 1.00 96.62 113 GLY A C 1
ATOM 913 O O . GLY A 1 113 ? 3.432 2.675 2.216 1.00 96.62 113 GLY A O 1
ATOM 914 N N . LEU A 1 114 ? 5.260 3.097 0.985 1.00 97.50 114 LEU A N 1
ATOM 915 C CA . LEU A 1 114 ? 6.209 2.967 2.089 1.00 97.50 114 LEU A CA 1
ATOM 916 C C . LEU A 1 114 ? 6.012 4.070 3.136 1.00 97.50 114 LEU A C 1
ATOM 918 O O . LEU A 1 114 ? 5.888 3.774 4.324 1.00 97.50 114 LEU A O 1
ATOM 922 N N . ASP A 1 115 ? 5.947 5.326 2.702 1.00 95.62 115 ASP A N 1
ATOM 923 C CA . ASP A 1 115 ? 5.745 6.483 3.576 1.00 95.62 115 ASP A CA 1
ATOM 924 C C . ASP A 1 115 ? 4.385 6.406 4.273 1.00 95.62 115 ASP A C 1
ATOM 926 O O . ASP A 1 115 ? 4.275 6.687 5.470 1.00 95.62 115 ASP A O 1
ATOM 930 N N . HIS A 1 116 ? 3.359 5.945 3.556 1.00 93.88 116 HIS A N 1
ATOM 931 C CA . HIS A 1 116 ? 2.050 5.649 4.115 1.00 93.88 116 HIS A CA 1
ATOM 932 C C . HIS A 1 116 ? 2.141 4.567 5.198 1.00 93.88 116 HIS A C 1
ATOM 934 O O . HIS A 1 116 ? 1.748 4.808 6.332 1.00 93.88 116 HIS A O 1
ATOM 940 N N . ALA A 1 117 ? 2.736 3.403 4.920 1.00 93.19 117 ALA A N 1
ATOM 941 C CA . ALA A 1 117 ? 2.853 2.325 5.905 1.00 93.19 117 ALA A CA 1
ATOM 942 C C . ALA A 1 117 ? 3.660 2.742 7.153 1.00 93.19 117 ALA A C 1
ATOM 944 O O . ALA A 1 117 ? 3.341 2.318 8.265 1.00 93.19 117 ALA A O 1
ATOM 945 N N . VAL A 1 118 ? 4.670 3.602 6.999 1.00 90.06 118 VAL A N 1
ATOM 946 C CA . VAL A 1 118 ? 5.448 4.155 8.119 1.00 90.06 118 VAL A CA 1
ATOM 947 C C . VAL A 1 118 ? 4.625 5.170 8.919 1.00 90.06 118 VAL A C 1
ATOM 949 O O . VAL A 1 118 ? 4.620 5.133 10.151 1.00 90.06 118 VAL A O 1
ATOM 952 N N . SER A 1 119 ? 3.919 6.072 8.236 1.00 81.94 119 SER A N 1
ATOM 953 C CA . SER A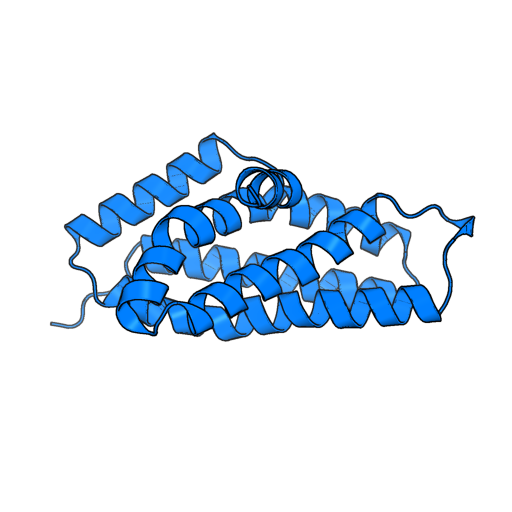 1 119 ? 3.170 7.164 8.866 1.00 81.94 119 SER A CA 1
ATOM 954 C C . SER A 1 119 ? 1.822 6.727 9.438 1.00 81.94 119 SER A C 1
ATOM 956 O O . SER A 1 119 ? 1.451 7.204 10.508 1.00 81.94 119 SER A O 1
ATOM 958 N N . CYS A 1 120 ? 1.119 5.771 8.830 1.00 68.38 120 CYS A N 1
ATOM 959 C CA . CYS A 1 120 ? -0.120 5.187 9.352 1.00 68.38 120 CYS A CA 1
ATOM 960 C C . CYS A 1 120 ? 0.100 4.310 10.587 1.00 68.38 120 CYS A C 1
ATOM 962 O O . CYS A 1 120 ? -0.833 4.098 11.356 1.00 68.38 120 CYS A O 1
ATOM 964 N N . GLY A 1 121 ? 1.349 3.960 10.915 1.00 62.16 121 GLY A N 1
ATOM 965 C CA . GLY A 1 121 ? 1.694 3.541 12.275 1.00 62.16 121 GLY A CA 1
ATOM 966 C C . GLY A 1 121 ? 1.292 4.580 13.340 1.00 62.16 121 GLY A C 1
ATOM 967 O O . GLY A 1 121 ? 1.086 4.234 14.495 1.00 62.16 121 GLY A O 1
ATOM 968 N N . THR A 1 122 ? 1.099 5.852 12.976 1.00 65.06 122 THR A N 1
ATOM 969 C CA . THR A 1 122 ? 0.53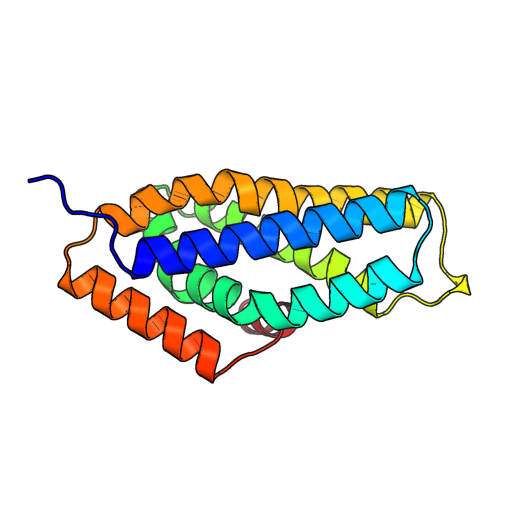7 6.877 13.873 1.00 65.06 122 THR A CA 1
ATOM 970 C C . THR A 1 122 ? -0.993 6.857 13.951 1.00 65.06 122 THR A C 1
ATOM 972 O O . THR A 1 122 ? -1.541 7.398 14.909 1.00 65.06 122 THR A O 1
ATOM 975 N N . LEU A 1 123 ? -1.695 6.191 13.021 1.00 69.31 123 LEU A N 1
ATOM 976 C CA . LEU A 1 123 ? -3.138 5.936 13.124 1.00 69.31 123 LEU A CA 1
ATOM 977 C C . LEU A 1 123 ? -3.468 4.871 14.175 1.00 69.31 123 LEU A C 1
ATOM 979 O O . LEU A 1 123 ? -4.620 4.798 14.593 1.00 69.31 123 LEU A O 1
ATOM 983 N N . LEU A 1 124 ? -2.472 4.135 14.692 1.00 72.56 124 LEU A N 1
ATOM 984 C CA . LEU A 1 124 ? -2.630 3.289 15.883 1.00 72.56 124 LEU A CA 1
ATOM 985 C C . LEU A 1 124 ? -3.285 4.058 17.036 1.00 72.56 124 LEU A C 1
ATOM 987 O O . LEU A 1 124 ? -4.088 3.479 17.758 1.00 72.56 124 LEU A O 1
ATOM 991 N N . SER A 1 125 ? -3.024 5.366 17.177 1.00 73.25 125 SER A N 1
ATOM 992 C CA . SER A 1 125 ? -3.678 6.170 18.214 1.00 73.25 125 SER A CA 1
ATOM 993 C C . SER A 1 125 ? -5.199 6.219 18.069 1.00 73.25 125 SER A C 1
ATOM 995 O O . SER A 1 125 ? -5.880 6.377 19.070 1.00 73.25 125 SER A O 1
ATOM 997 N N . HIS A 1 126 ? -5.741 6.101 16.853 1.00 76.12 126 HIS A N 1
ATOM 998 C CA . HIS A 1 126 ? -7.191 6.048 16.634 1.00 76.12 126 HIS A CA 1
ATOM 999 C C . HIS A 1 126 ? -7.778 4.686 16.982 1.00 76.12 126 HIS A C 1
ATOM 1001 O O . HIS A 1 126 ? -8.936 4.624 17.347 1.00 76.12 126 HIS A O 1
ATOM 1007 N N . LEU A 1 127 ? -6.988 3.612 16.968 1.00 77.12 127 LEU A N 1
ATOM 1008 C CA . LEU A 1 127 ? -7.439 2.314 17.477 1.00 77.12 127 LEU A CA 1
ATOM 1009 C C . LEU A 1 127 ? -7.475 2.311 19.012 1.00 77.12 127 LEU A C 1
ATOM 1011 O O . LEU A 1 127 ? -8.388 1.755 19.621 1.00 77.12 127 LEU A O 1
ATOM 1015 N N . THR A 1 128 ? -6.503 2.972 19.648 1.00 76.31 128 THR A N 1
ATOM 1016 C CA . THR A 1 128 ? -6.318 2.913 21.106 1.00 76.31 128 THR A CA 1
ATOM 1017 C C . THR A 1 128 ? -7.279 3.802 21.901 1.00 76.31 128 THR A C 1
ATOM 1019 O O . THR A 1 128 ? -7.420 3.604 23.109 1.00 76.31 128 THR A O 1
ATOM 1022 N N . ILE A 1 129 ? -7.956 4.769 21.262 1.00 83.12 129 ILE A N 1
ATOM 1023 C CA . ILE A 1 129 ? -8.965 5.609 21.938 1.00 83.12 129 ILE A CA 1
ATOM 1024 C C . ILE A 1 129 ? -10.258 4.853 22.258 1.00 83.12 129 ILE A C 1
ATOM 1026 O O . ILE A 1 129 ? -11.035 5.307 23.101 1.00 83.12 129 ILE A O 1
ATOM 1030 N N . HIS A 1 130 ? -10.508 3.733 21.581 1.00 84.25 130 HIS A N 1
ATOM 1031 C CA . HIS A 1 130 ? -11.724 2.954 21.755 1.00 84.25 130 HIS A CA 1
ATOM 1032 C C . HIS A 1 130 ? -11.679 2.107 23.027 1.00 84.25 130 HIS A C 1
ATOM 1034 O O . HIS A 1 130 ? -10.614 1.701 23.495 1.00 84.25 130 HIS A O 1
ATOM 1040 N N . ASP A 1 131 ? -12.853 1.807 23.583 1.00 88.56 131 ASP A N 1
ATOM 1041 C CA . ASP A 1 131 ? -12.962 0.863 24.691 1.00 88.56 131 ASP A CA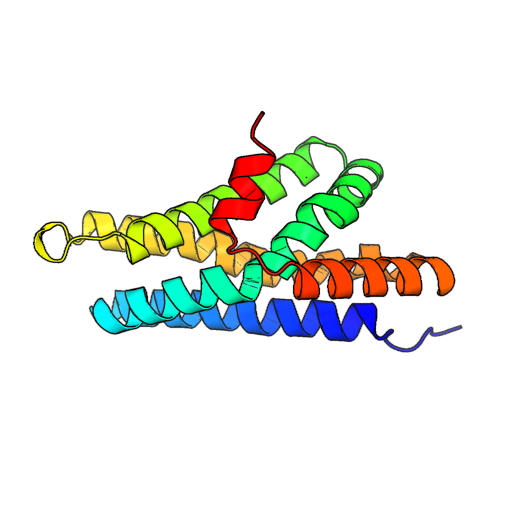 1
ATOM 1042 C C . ASP A 1 131 ? -12.651 -0.578 24.245 1.00 88.56 131 ASP A C 1
ATOM 1044 O O . ASP A 1 131 ? -12.670 -0.912 23.058 1.00 88.56 131 ASP A O 1
ATOM 1048 N N . VAL A 1 132 ? -12.350 -1.451 25.212 1.00 87.44 132 VAL A N 1
ATOM 1049 C CA . VAL A 1 132 ? -11.967 -2.847 24.936 1.00 87.44 132 VAL A CA 1
ATOM 1050 C C . VAL A 1 132 ? -13.007 -3.583 24.072 1.00 87.44 132 VAL A C 1
ATOM 1052 O O . VAL A 1 132 ? -12.597 -4.187 23.083 1.00 87.44 132 VAL A O 1
ATOM 1055 N N . PRO A 1 133 ? -14.330 -3.499 24.338 1.00 89.62 133 PRO A N 1
ATOM 1056 C CA . PRO A 1 133 ? -15.326 -4.157 23.490 1.00 89.62 133 PRO A CA 1
ATOM 1057 C C . PRO A 1 133 ? -15.325 -3.678 22.034 1.00 89.62 133 PRO A C 1
ATOM 1059 O O . PRO A 1 133 ? -15.581 -4.468 21.126 1.00 89.62 133 PRO A O 1
ATOM 1062 N N . THR A 1 134 ? -15.064 -2.393 21.783 1.00 90.12 134 THR A N 1
ATOM 1063 C CA . THR A 1 134 ? -14.966 -1.867 20.415 1.00 90.12 134 THR A CA 1
ATOM 1064 C C . THR A 1 134 ? -13.694 -2.359 19.734 1.00 90.12 134 THR A C 1
ATOM 1066 O O . THR A 1 134 ? -13.759 -2.832 18.600 1.00 90.12 134 THR A O 1
ATOM 1069 N N . GLN A 1 135 ? -12.560 -2.358 20.438 1.00 89.94 135 GLN A N 1
ATOM 1070 C CA . GLN A 1 135 ? -11.309 -2.896 19.898 1.00 89.94 135 GLN A CA 1
ATOM 1071 C C . GLN A 1 135 ? -11.402 -4.401 19.588 1.00 89.94 135 GLN A C 1
ATOM 1073 O O . GLN A 1 135 ? -10.881 -4.853 18.570 1.00 89.94 135 GLN A O 1
ATOM 1078 N N . GLU A 1 136 ? -12.106 -5.187 20.407 1.00 91.12 136 GLU A N 1
ATOM 1079 C CA . GLU A 1 136 ? -12.366 -6.609 20.134 1.00 91.12 136 GLU A CA 1
ATOM 1080 C C . GLU A 1 136 ? -13.211 -6.813 18.869 1.00 91.12 136 GLU A C 1
ATOM 1082 O O . GLU A 1 136 ? -12.921 -7.709 18.074 1.00 91.12 136 GLU A O 1
ATOM 1087 N N . LYS A 1 137 ? -14.215 -5.958 18.631 1.00 92.12 137 LYS A N 1
ATOM 1088 C CA . LYS A 1 137 ? -15.003 -5.990 17.388 1.00 92.12 137 LYS A CA 1
ATOM 1089 C C . LYS A 1 137 ? -14.152 -5.645 16.171 1.00 92.12 137 LYS A C 1
ATOM 1091 O O . LYS A 1 137 ? -14.208 -6.360 15.180 1.00 92.12 137 LYS A O 1
ATOM 1096 N N . MET A 1 138 ? -13.337 -4.594 16.247 1.00 92.62 138 MET A N 1
ATOM 1097 C CA . MET A 1 138 ? -12.425 -4.222 15.158 1.00 92.62 138 MET A CA 1
ATOM 1098 C C . MET A 1 138 ? -11.402 -5.330 14.867 1.00 92.62 138 MET A C 1
ATOM 1100 O O . MET A 1 138 ? -11.088 -5.595 13.708 1.00 92.62 138 MET A O 1
ATOM 1104 N N . LEU A 1 139 ? -10.914 -6.024 15.899 1.00 93.06 139 LEU A N 1
ATOM 1105 C CA . LEU A 1 139 ? -10.046 -7.189 15.728 1.00 93.06 139 LEU A CA 1
ATOM 1106 C C . LEU A 1 139 ? -10.758 -8.328 14.991 1.00 93.06 139 LEU A C 1
ATOM 1108 O O . LEU A 1 139 ? -10.151 -8.974 14.135 1.00 93.06 139 LEU A O 1
ATOM 1112 N N . GLU A 1 140 ? -12.029 -8.576 15.300 1.00 93.94 140 GLU A N 1
ATOM 1113 C CA . GLU A 1 140 ? -12.819 -9.574 14.582 1.00 93.94 140 GLU A CA 1
ATOM 1114 C C . GLU A 1 140 ? -13.048 -9.173 13.120 1.00 93.94 140 GLU A C 1
ATOM 1116 O O . GLU A 1 140 ? -12.884 -10.001 12.229 1.00 93.94 140 GLU A O 1
ATOM 1121 N N . GLU A 1 141 ? -13.300 -7.893 12.843 1.00 94.19 141 GLU A N 1
ATOM 1122 C CA . GLU A 1 141 ? -13.406 -7.370 11.475 1.00 94.19 141 GLU A CA 1
ATOM 1123 C C . GLU A 1 141 ? -12.108 -7.564 10.674 1.00 94.19 141 GLU A C 1
ATOM 1125 O O . GLU A 1 141 ? -12.147 -7.999 9.519 1.00 94.19 141 GLU A O 1
ATOM 1130 N N . LEU A 1 142 ? -10.946 -7.318 11.290 1.00 93.19 142 LEU A N 1
ATOM 1131 C CA . LEU A 1 142 ? -9.641 -7.591 10.680 1.00 93.19 142 LEU A CA 1
ATOM 1132 C C . LEU A 1 142 ? -9.452 -9.094 10.398 1.00 93.19 142 LEU A C 1
ATOM 1134 O O . LEU A 1 142 ? -8.970 -9.486 9.332 1.00 93.19 142 LEU A O 1
ATOM 1138 N N . ARG A 1 143 ? -9.857 -9.969 11.326 1.00 93.62 143 ARG A N 1
ATOM 1139 C CA . AR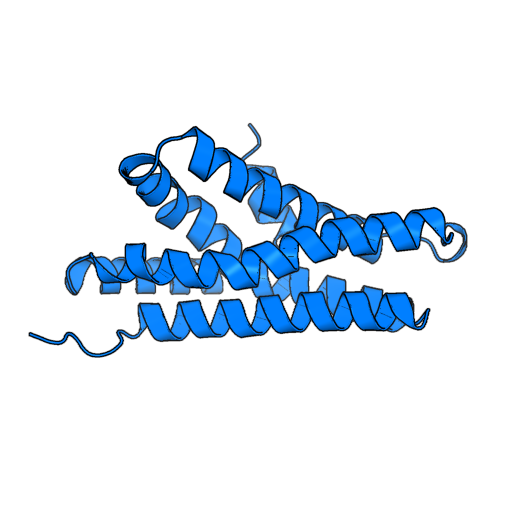G A 1 143 ? -9.808 -11.432 11.137 1.00 93.62 143 ARG A CA 1
ATOM 1140 C C . ARG A 1 143 ? -10.765 -11.910 10.047 1.00 93.62 143 ARG A C 1
ATOM 1142 O O . ARG A 1 143 ? -10.419 -12.811 9.275 1.00 93.62 143 ARG A O 1
ATOM 1149 N N . GLN A 1 144 ? -11.936 -11.294 9.939 1.00 92.56 144 GLN A N 1
ATOM 1150 C CA . GLN A 1 144 ? -12.896 -11.587 8.886 1.00 92.56 144 GLN A CA 1
ATOM 1151 C C . GLN A 1 144 ? -12.355 -11.168 7.516 1.00 92.56 144 GLN A C 1
ATOM 1153 O O . GLN A 1 144 ? -12.421 -11.962 6.575 1.00 92.56 144 GLN A O 1
ATOM 1158 N N . ALA A 1 145 ? -11.738 -9.986 7.409 1.00 91.25 145 ALA A N 1
ATOM 1159 C CA . ALA A 1 145 ? -11.062 -9.550 6.187 1.00 91.25 145 ALA A CA 1
ATOM 1160 C C . ALA A 1 145 ? -9.969 -10.548 5.756 1.00 91.25 145 ALA A C 1
ATOM 1162 O O . ALA A 1 145 ? -9.848 -10.878 4.577 1.00 91.25 145 ALA A O 1
ATOM 1163 N N . ARG A 1 146 ? -9.223 -11.120 6.713 1.00 92.38 146 ARG A N 1
ATOM 1164 C CA . ARG A 1 146 ? -8.216 -12.169 6.446 1.00 92.38 146 ARG A CA 1
ATOM 1165 C C . ARG A 1 146 ? -8.828 -13.492 5.985 1.00 92.38 146 ARG A C 1
ATOM 1167 O O . ARG A 1 146 ? -8.212 -14.199 5.193 1.00 92.38 146 ARG A O 1
ATOM 1174 N N . SER A 1 147 ? -10.022 -13.832 6.460 1.00 88.62 147 SER A N 1
ATOM 1175 C CA . SER A 1 147 ? -10.739 -15.044 6.036 1.00 88.62 147 SER A CA 1
ATOM 1176 C C . SER A 1 147 ? -11.305 -14.912 4.619 1.00 88.62 147 SER A C 1
ATOM 1178 O O . SER A 1 147 ? -11.352 -15.891 3.879 1.00 88.62 147 SER A O 1
ATOM 1180 N N . ASN A 1 148 ? -11.657 -13.689 4.219 1.00 85.12 148 ASN A N 1
ATOM 1181 C CA . ASN A 1 148 ? -12.118 -13.339 2.876 1.00 85.12 148 ASN A CA 1
ATOM 1182 C C . ASN A 1 148 ? -10.984 -12.777 2.007 1.00 85.12 1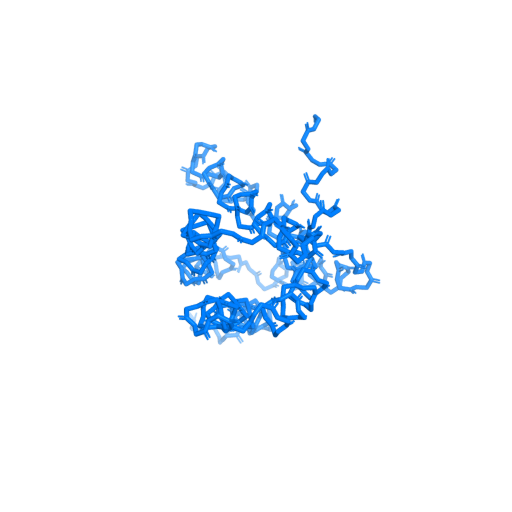48 ASN A C 1
ATOM 1184 O O . ASN A 1 148 ? -11.235 -11.896 1.192 1.00 85.12 148 ASN A O 1
ATOM 1188 N N . ALA A 1 149 ? -9.744 -13.238 2.214 1.00 83.94 149 ALA A N 1
ATOM 1189 C CA . ALA A 1 149 ? -8.553 -12.607 1.655 1.00 83.94 149 ALA A CA 1
ATOM 1190 C C . ALA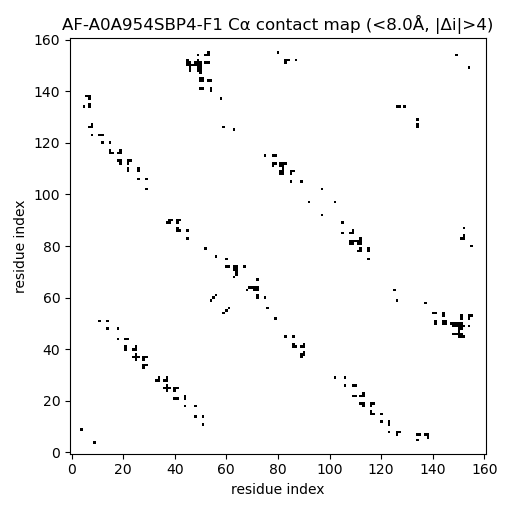 A 1 149 ? -8.667 -12.350 0.146 1.00 83.94 149 ALA A C 1
ATOM 1192 O O . ALA A 1 149 ? -8.609 -13.268 -0.677 1.00 83.94 149 ALA A O 1
ATOM 1193 N N . GLU A 1 150 ? -8.761 -11.071 -0.198 1.00 91.12 150 GLU A N 1
ATOM 1194 C CA . GLU A 1 150 ? -8.646 -10.579 -1.559 1.00 91.12 150 GLU A CA 1
ATOM 1195 C C . GLU A 1 150 ? -7.320 -9.836 -1.726 1.00 91.12 150 GLU A C 1
ATOM 1197 O O . GLU A 1 150 ? -6.840 -9.235 -0.768 1.00 91.12 150 GLU A O 1
ATOM 1202 N N . PRO A 1 151 ? -6.713 -9.874 -2.921 1.00 92.81 151 PRO A N 1
ATOM 1203 C CA . PRO A 1 151 ? -5.611 -8.988 -3.278 1.00 92.81 151 PRO A CA 1
ATOM 1204 C C . PRO A 1 151 ? -5.982 -7.501 -3.147 1.00 92.81 151 PRO A C 1
ATOM 1206 O O . PRO A 1 151 ? -7.148 -7.141 -3.326 1.00 92.81 151 PRO A O 1
ATOM 1209 N N . MET A 1 152 ? -5.003 -6.636 -2.860 1.00 93.56 152 MET A N 1
ATOM 1210 C CA . MET A 1 152 ? -5.240 -5.201 -2.636 1.00 93.56 152 MET A CA 1
ATOM 1211 C C . MET A 1 152 ? -5.942 -4.522 -3.822 1.00 93.56 152 MET A C 1
ATOM 1213 O O . MET A 1 152 ? -6.857 -3.729 -3.610 1.00 93.56 152 MET A O 1
ATOM 1217 N N . ASP A 1 153 ? -5.571 -4.864 -5.060 1.00 89.75 153 ASP A N 1
ATOM 1218 C CA . ASP A 1 153 ? -6.186 -4.344 -6.293 1.00 89.75 153 ASP A CA 1
ATOM 1219 C C . ASP A 1 153 ? -7.703 -4.568 -6.348 1.00 89.75 153 ASP A C 1
ATOM 1221 O O . ASP A 1 153 ? -8.482 -3.689 -6.737 1.00 89.75 153 ASP A O 1
ATOM 1225 N N . ARG A 1 154 ? -8.15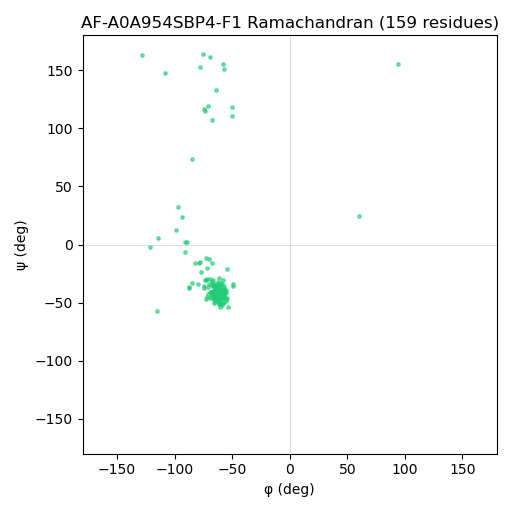6 -5.735 -5.885 1.00 89.00 154 ARG A N 1
ATOM 1226 C CA . ARG A 1 154 ? -9.583 -6.076 -5.869 1.00 89.00 154 ARG A CA 1
ATOM 1227 C C . ARG A 1 154 ? -10.343 -5.332 -4.782 1.00 89.00 154 ARG A C 1
ATOM 1229 O O . ARG A 1 154 ? -11.517 -5.018 -4.983 1.00 89.00 154 ARG A O 1
ATOM 1236 N N . VAL A 1 155 ? -9.681 -5.024 -3.668 1.00 85.00 155 VAL A N 1
ATOM 1237 C CA . VAL A 1 155 ? -10.270 -4.256 -2.565 1.00 85.00 155 VAL A CA 1
ATOM 1238 C C . VAL A 1 155 ? -10.570 -2.824 -3.013 1.00 85.00 155 VAL A C 1
ATOM 1240 O O . VAL A 1 155 ? -11.712 -2.375 -2.886 1.00 85.00 155 VAL A O 1
ATOM 1243 N N . ILE A 1 156 ? -9.594 -2.134 -3.614 1.00 81.62 156 ILE A N 1
ATOM 1244 C CA . ILE A 1 156 ? -9.745 -0.718 -3.999 1.00 81.62 156 ILE A CA 1
ATOM 1245 C C . ILE A 1 156 ? -10.694 -0.512 -5.189 1.00 81.62 156 ILE A C 1
ATOM 1247 O O . ILE A 1 156 ? -11.390 0.505 -5.281 1.00 81.62 156 ILE A O 1
ATOM 1251 N N . THR A 1 157 ? -10.786 -1.498 -6.086 1.00 69.50 157 THR A N 1
ATOM 1252 C CA . THR A 1 157 ? -11.648 -1.420 -7.275 1.00 69.50 157 THR A CA 1
ATOM 1253 C C . THR A 1 157 ? -13.133 -1.432 -6.902 1.00 69.50 157 THR A C 1
ATOM 1255 O O . THR A 1 157 ? -13.936 -0.726 -7.511 1.00 69.50 157 THR A O 1
ATOM 1258 N N . LYS A 1 158 ? -13.521 -2.169 -5.853 1.00 64.50 158 LYS A N 1
ATOM 1259 C CA . LYS A 1 158 ? -14.922 -2.267 -5.400 1.00 64.50 158 LYS A CA 1
ATOM 1260 C C . LYS A 1 158 ? -15.489 -0.971 -4.821 1.00 64.50 158 LYS A C 1
ATOM 1262 O O . LYS A 1 158 ? -16.702 -0.867 -4.668 1.00 64.50 158 LYS A O 1
ATOM 1267 N N . ARG A 1 159 ? -14.633 -0.012 -4.470 1.00 65.31 159 ARG A N 1
ATOM 1268 C CA . ARG A 1 159 ? -15.006 1.195 -3.713 1.00 65.31 159 ARG A CA 1
ATOM 1269 C C . ARG A 1 159 ? -14.842 2.488 -4.511 1.00 65.31 159 ARG A C 1
ATOM 1271 O O . ARG A 1 159 ? -15.021 3.570 -3.966 1.00 65.31 159 ARG A O 1
ATOM 1278 N N . SER A 1 160 ? -14.513 2.374 -5.798 1.00 47.81 160 SER A N 1
ATOM 1279 C CA . SER A 1 160 ? -14.346 3.503 -6.724 1.00 47.81 160 SER A CA 1
ATOM 1280 C C . SER A 1 160 ? -15.624 3.829 -7.524 1.00 47.81 160 SER A C 1
ATOM 1282 O O . SER A 1 160 ? -15.533 4.419 -8.600 1.00 47.81 160 SER A O 1
ATOM 1284 N N . LEU A 1 161 ? -16.801 3.445 -7.006 1.00 37.88 161 LEU A N 1
ATOM 1285 C CA . LEU A 1 161 ? -18.133 3.732 -7.561 1.00 37.88 161 LEU A CA 1
ATOM 1286 C C . LEU A 1 161 ? -18.977 4.547 -6.579 1.00 37.88 161 LEU A C 1
ATOM 1288 O O . LEU A 1 161 ? -19.041 4.139 -5.398 1.00 37.88 161 LEU A O 1
#

Radius of gyration: 16.34 Å; Cα contacts (8 Å, |Δi|>4): 156; chains: 1; bounding box: 38×30×57 Å

Mean predicted aligned error: 4.39 Å